Protein AF-A0A5J5EJD9-F1 (afdb_monomer_lite)

Organism: NCBI:txid1250544

Sequence (87 aa):
MATVTLTAVYDSPSDRHTLTIDTAAATATEASSQREQTAHVAALRENIGTLQDQVNAYLTARMEAEKRTEEEVEEEEYGEEEEVEEE

Secondary structure (DSSP, 8-state):
-PPEEEEEEEE-SS-EEEEEEEE------TTS-HHHHHHHHHHHHHHHHHHHHHHHHHHHHHHHHHHHHHHHHHHHHHHHHHTT---

Structure (mmCIF, N/CA/C/O backbone):
data_AF-A0A5J5EJD9-F1
#
_entry.id   AF-A0A5J5EJD9-F1
#
loop_
_atom_site.group_PDB
_atom_site.id
_atom_site.type_symbol
_atom_site.label_atom_id
_atom_site.label_alt_id
_atom_site.label_comp_id
_atom_site.label_asym_id
_atom_site.label_entity_id
_atom_site.label_seq_id
_atom_site.pdbx_PDB_ins_code
_atom_site.Cartn_x
_atom_site.Cartn_y
_atom_site.Cartn_z
_atom_site.occupancy
_atom_site.B_iso_or_equiv
_atom_site.auth_seq_id
_atom_site.auth_comp_id
_atom_site.auth_asym_id
_atom_site.auth_atom_id
_atom_site.pdbx_PDB_model_num
ATOM 1 N N . MET A 1 1 ? -15.970 12.827 10.086 1.00 50.00 1 MET A N 1
ATOM 2 C CA . MET A 1 1 ? -15.298 11.540 10.359 1.00 50.00 1 MET A CA 1
ATOM 3 C C . MET A 1 1 ? -13.831 11.767 10.080 1.00 50.00 1 MET A C 1
ATOM 5 O O . MET A 1 1 ? -13.532 12.339 9.044 1.00 50.00 1 MET A O 1
ATOM 9 N N . ALA A 1 2 ? -12.954 11.471 11.030 1.00 57.59 2 ALA A N 1
ATOM 10 C CA . ALA A 1 2 ? -11.525 11.657 10.834 1.00 57.59 2 ALA A CA 1
ATOM 11 C C . ALA A 1 2 ? -10.981 10.473 10.030 1.00 57.59 2 ALA A C 1
ATOM 13 O O . ALA A 1 2 ? -11.248 9.324 10.382 1.00 57.59 2 ALA A O 1
ATOM 14 N N . THR A 1 3 ? -10.307 10.783 8.929 1.00 64.94 3 THR A N 1
ATOM 15 C CA . THR A 1 3 ? -9.682 9.836 8.007 1.00 64.94 3 THR A CA 1
ATOM 16 C C . THR A 1 3 ? -8.233 9.618 8.413 1.00 64.94 3 THR A C 1
ATOM 18 O O . THR A 1 3 ? -7.556 10.557 8.835 1.00 64.94 3 THR A O 1
ATOM 21 N N . VAL A 1 4 ? -7.752 8.384 8.285 1.00 73.94 4 VAL A N 1
ATOM 22 C CA . VAL A 1 4 ? -6.318 8.088 8.379 1.00 73.94 4 VAL A CA 1
ATOM 23 C C . VAL A 1 4 ? -5.790 7.920 6.964 1.00 73.94 4 VAL A C 1
ATOM 25 O O . VAL A 1 4 ? -6.452 7.328 6.120 1.00 73.94 4 VAL A O 1
ATOM 28 N N . THR A 1 5 ? -4.609 8.456 6.695 1.00 82.62 5 THR A N 1
ATOM 29 C CA . THR A 1 5 ? -3.959 8.319 5.393 1.00 82.62 5 THR A CA 1
ATOM 30 C C . THR A 1 5 ? -2.705 7.483 5.585 1.00 82.62 5 THR A C 1
ATOM 32 O O . THR A 1 5 ? -1.859 7.812 6.418 1.00 82.62 5 THR A O 1
ATOM 35 N N . LEU A 1 6 ? -2.603 6.378 4.847 1.00 83.25 6 LEU A N 1
ATOM 36 C CA . LEU A 1 6 ? -1.387 5.576 4.762 1.00 83.25 6 LEU A CA 1
ATOM 37 C C . LEU A 1 6 ? -0.623 5.986 3.510 1.00 83.25 6 LEU A C 1
ATOM 39 O O . LEU A 1 6 ? -1.192 6.008 2.421 1.00 83.25 6 LEU A O 1
ATOM 43 N N . THR A 1 7 ? 0.665 6.271 3.665 1.00 86.94 7 THR A N 1
ATOM 44 C CA . THR A 1 7 ? 1.535 6.665 2.557 1.00 86.94 7 THR A CA 1
ATOM 45 C C . THR A 1 7 ? 2.744 5.743 2.507 1.00 86.94 7 THR A C 1
ATOM 47 O O . THR A 1 7 ? 3.446 5.588 3.506 1.00 86.94 7 THR A O 1
ATOM 50 N N . ALA A 1 8 ? 3.003 5.160 1.341 1.00 88.19 8 ALA A N 1
ATOM 51 C CA . ALA A 1 8 ? 4.262 4.507 1.014 1.00 88.19 8 ALA A CA 1
ATOM 52 C C . ALA A 1 8 ? 4.976 5.333 -0.056 1.00 88.19 8 ALA A C 1
ATOM 54 O O . ALA A 1 8 ? 4.386 5.693 -1.072 1.00 88.19 8 ALA A O 1
ATOM 55 N N . VAL A 1 9 ? 6.248 5.642 0.181 1.00 90.75 9 VAL A N 1
ATOM 56 C CA . VAL A 1 9 ? 7.084 6.377 -0.770 1.00 90.75 9 VAL A CA 1
ATOM 57 C C . VAL A 1 9 ? 8.177 5.436 -1.244 1.00 90.75 9 VAL A C 1
ATOM 59 O O . VAL A 1 9 ? 8.995 4.973 -0.452 1.00 90.75 9 VAL A O 1
ATOM 62 N N . TYR A 1 10 ? 8.163 5.152 -2.537 1.00 84.75 10 TYR A N 1
ATOM 63 C CA . TYR A 1 10 ? 9.269 4.544 -3.249 1.00 84.75 10 TYR A CA 1
ATOM 64 C C . TYR A 1 10 ? 10.191 5.656 -3.747 1.00 84.75 10 TYR A C 1
ATOM 66 O O . TYR A 1 10 ? 9.741 6.576 -4.431 1.00 84.75 10 TYR A O 1
ATOM 74 N N . ASP A 1 11 ? 11.468 5.575 -3.389 1.00 89.75 11 ASP A N 1
ATOM 75 C CA . ASP A 1 11 ? 12.486 6.551 -3.768 1.00 89.75 11 ASP A CA 1
ATOM 76 C C . ASP A 1 11 ? 13.692 5.814 -4.352 1.00 89.75 11 ASP A C 1
ATOM 78 O O . ASP A 1 11 ? 14.313 4.993 -3.672 1.00 89.75 11 ASP A O 1
ATOM 82 N N . SER A 1 12 ? 14.006 6.090 -5.614 1.00 80.44 12 SER A N 1
ATOM 83 C CA . SER A 1 12 ? 15.191 5.597 -6.306 1.00 80.44 12 SER A CA 1
ATOM 84 C C . SER A 1 12 ? 15.947 6.770 -6.948 1.00 80.44 12 SER A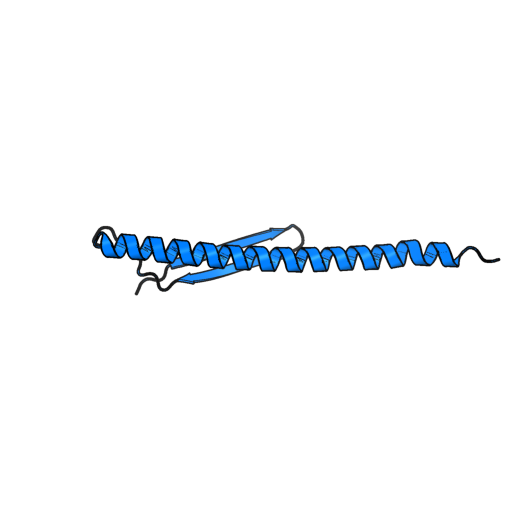 C 1
ATOM 86 O O . SER A 1 12 ? 15.393 7.858 -7.109 1.00 80.44 12 SER A O 1
ATOM 88 N N . PRO A 1 13 ? 17.227 6.596 -7.327 1.00 85.00 13 PRO A N 1
ATOM 89 C CA . PRO A 1 13 ? 18.005 7.670 -7.951 1.00 85.00 13 PRO A CA 1
ATOM 90 C C . PRO A 1 13 ? 17.400 8.214 -9.252 1.00 85.00 13 PRO A C 1
ATOM 92 O O . PRO A 1 13 ? 17.667 9.357 -9.617 1.00 85.00 13 PRO A O 1
ATOM 95 N N . SER A 1 14 ? 16.614 7.398 -9.955 1.00 77.81 14 SER A N 1
ATOM 96 C CA 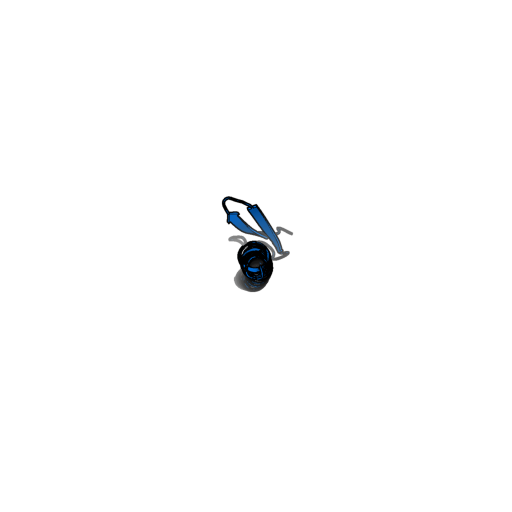. SER A 1 14 ? 16.033 7.707 -11.261 1.00 77.81 14 SER A CA 1
ATOM 97 C C . SER A 1 14 ? 14.524 7.947 -11.220 1.00 77.81 14 SER A C 1
ATOM 99 O O . SER A 1 14 ? 13.983 8.456 -12.199 1.00 77.81 14 SER A O 1
ATOM 101 N N . ASP A 1 15 ? 13.832 7.611 -10.125 1.00 78.06 15 ASP A N 1
ATOM 102 C CA . ASP A 1 15 ? 12.386 7.805 -10.019 1.00 78.06 15 ASP A CA 1
ATOM 103 C C . ASP A 1 15 ? 11.876 7.854 -8.570 1.00 78.06 15 ASP A C 1
ATOM 105 O O . ASP A 1 15 ? 12.432 7.239 -7.660 1.00 78.06 15 ASP A O 1
ATOM 109 N N . ARG A 1 16 ? 10.753 8.544 -8.364 1.00 88.88 16 ARG A N 1
ATOM 110 C CA . ARG A 1 16 ? 10.061 8.634 -7.078 1.00 88.88 16 ARG A CA 1
ATOM 111 C C . ARG A 1 16 ? 8.571 8.415 -7.274 1.00 88.88 16 ARG A C 1
ATOM 113 O O . ARG A 1 16 ? 7.915 9.159 -8.000 1.00 88.88 16 ARG A O 1
ATOM 120 N N . HIS A 1 17 ? 8.016 7.457 -6.540 1.00 87.06 17 HIS A N 1
ATOM 121 C CA . HIS A 1 17 ? 6.604 7.113 -6.620 1.00 87.06 17 HIS A CA 1
ATOM 122 C C . HIS A 1 17 ? 5.956 7.086 -5.239 1.00 87.06 17 HIS A C 1
ATOM 124 O O . HIS A 1 17 ? 6.480 6.487 -4.303 1.00 87.06 17 HIS A O 1
ATOM 130 N N . THR A 1 18 ? 4.796 7.726 -5.113 1.00 90.38 18 THR A N 1
ATOM 131 C CA . THR A 1 18 ? 4.059 7.806 -3.849 1.00 90.38 18 THR A CA 1
ATOM 132 C C . THR A 1 18 ? 2.725 7.097 -3.990 1.00 90.38 18 THR A C 1
ATOM 134 O O . THR A 1 18 ? 1.893 7.479 -4.811 1.00 90.38 18 THR A O 1
ATOM 137 N N . LEU A 1 19 ? 2.520 6.093 -3.147 1.00 87.31 19 LEU A N 1
ATOM 138 C CA . LEU A 1 19 ? 1.290 5.326 -3.031 1.00 87.31 19 LEU A CA 1
ATOM 139 C C . LEU A 1 19 ? 0.555 5.791 -1.778 1.00 87.31 19 LEU A C 1
ATOM 141 O O . LEU A 1 19 ? 1.127 5.814 -0.686 1.00 87.31 19 LEU A O 1
ATOM 145 N N . THR A 1 20 ? -0.713 6.154 -1.936 1.00 87.56 20 THR A N 1
ATOM 146 C CA . THR A 1 20 ? -1.521 6.707 -0.849 1.00 87.56 20 THR A CA 1
ATOM 147 C C . THR A 1 20 ? -2.846 5.971 -0.767 1.00 87.56 20 THR A C 1
ATOM 149 O O . THR A 1 20 ? -3.536 5.822 -1.773 1.00 87.56 20 THR A O 1
ATOM 152 N N . ILE A 1 21 ? -3.215 5.542 0.438 1.00 84.12 21 ILE A N 1
ATOM 153 C CA . ILE A 1 21 ? -4.533 4.979 0.729 1.00 84.12 21 ILE A CA 1
ATOM 154 C C . ILE A 1 21 ? -5.186 5.826 1.811 1.00 84.12 21 ILE A C 1
ATOM 156 O O . ILE A 1 21 ? -4.734 5.857 2.959 1.00 84.12 21 ILE A O 1
ATOM 160 N N . ASP A 1 22 ? -6.277 6.484 1.436 1.00 81.12 22 ASP A N 1
ATOM 161 C CA . ASP A 1 22 ? -7.165 7.139 2.383 1.00 81.12 22 ASP A CA 1
ATOM 162 C C . ASP A 1 22 ? -8.123 6.107 2.961 1.00 81.12 22 ASP A C 1
ATOM 164 O O . ASP A 1 22 ? -8.914 5.482 2.253 1.00 81.12 22 ASP A O 1
ATOM 168 N N . THR A 1 23 ? -8.057 5.928 4.274 1.00 70.94 23 THR A N 1
ATOM 169 C CA . THR A 1 23 ? -8.954 5.038 4.989 1.00 70.94 23 THR A CA 1
ATOM 170 C C . THR A 1 23 ? -10.012 5.831 5.743 1.00 70.94 23 THR A C 1
ATOM 172 O O . THR A 1 23 ? -9.738 6.758 6.510 1.00 70.94 23 THR A O 1
ATOM 175 N N . ALA A 1 24 ? -11.264 5.417 5.538 1.00 65.75 24 ALA A N 1
ATOM 176 C CA . ALA A 1 24 ? -12.423 5.907 6.273 1.00 65.75 24 ALA A CA 1
ATOM 177 C C . ALA A 1 24 ? -12.483 5.371 7.716 1.00 65.75 24 ALA A C 1
ATOM 179 O O . ALA A 1 24 ? -13.475 5.603 8.411 1.00 65.75 24 ALA A O 1
ATOM 180 N N . ALA A 1 25 ? -11.455 4.642 8.172 1.00 62.75 25 ALA A N 1
ATOM 181 C CA . ALA A 1 25 ? -11.360 4.176 9.543 1.00 62.75 25 ALA A CA 1
ATOM 182 C C . ALA A 1 25 ? -11.417 5.379 10.488 1.00 62.75 25 ALA A C 1
ATOM 184 O O . ALA A 1 25 ? -10.481 6.174 10.554 1.00 62.75 25 ALA A O 1
ATOM 185 N N . ALA A 1 26 ? -12.524 5.495 11.225 1.00 62.00 26 ALA A N 1
ATOM 186 C CA . ALA A 1 26 ? -12.684 6.513 12.250 1.00 62.00 26 ALA A CA 1
ATOM 187 C C . ALA A 1 26 ? -11.457 6.485 13.167 1.00 62.00 26 ALA A C 1
ATOM 189 O O . ALA A 1 26 ? -11.124 5.428 13.705 1.00 62.00 26 ALA A O 1
ATOM 190 N N . THR A 1 27 ? -10.760 7.613 13.316 1.00 65.88 27 THR A N 1
ATOM 191 C CA . THR A 1 27 ? -9.638 7.699 14.257 1.00 65.88 27 THR A CA 1
ATOM 192 C C . THR A 1 27 ? -10.155 7.407 15.657 1.00 65.88 27 THR A C 1
ATOM 194 O O . THR A 1 27 ? -10.951 8.181 16.199 1.00 65.88 27 THR A O 1
ATOM 197 N N . ALA A 1 28 ? -9.711 6.296 16.239 1.00 68.19 28 ALA A N 1
ATOM 198 C CA . ALA A 1 28 ? -9.988 6.023 17.634 1.00 68.19 28 ALA A CA 1
ATOM 199 C C . ALA A 1 28 ? -9.199 7.024 18.493 1.00 68.19 28 ALA A C 1
ATOM 201 O O . ALA A 1 28 ? -7.990 7.182 18.343 1.00 68.19 28 ALA A O 1
ATOM 202 N N . THR A 1 29 ? -9.901 7.731 19.367 1.00 73.00 29 THR A N 1
ATOM 203 C CA . THR A 1 29 ? -9.329 8.624 20.381 1.00 73.00 29 THR A CA 1
ATOM 204 C C . THR A 1 29 ? -9.263 7.910 21.731 1.00 73.00 29 THR A C 1
ATOM 206 O O . THR A 1 29 ? -9.853 6.844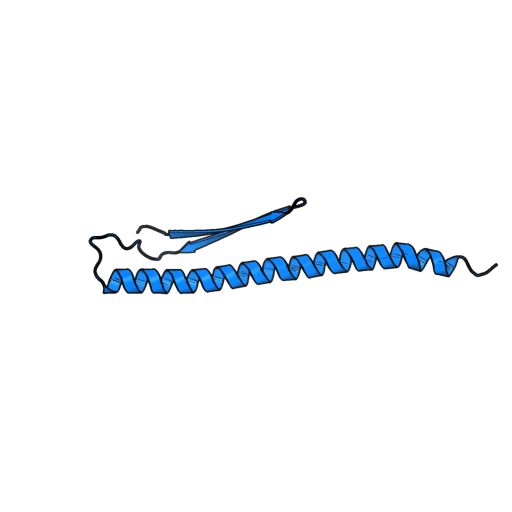 21.908 1.00 73.00 29 THR A O 1
ATOM 209 N N . GLU A 1 30 ? -8.606 8.509 22.726 1.00 72.75 30 GLU A N 1
ATOM 210 C CA . GLU A 1 30 ? -8.571 7.965 24.096 1.00 72.75 30 GLU A CA 1
ATOM 211 C C . GLU A 1 30 ? -9.970 7.811 24.723 1.00 72.75 30 GLU A C 1
ATOM 213 O O . GLU A 1 30 ? -10.169 6.981 25.604 1.00 72.75 30 GLU A O 1
ATOM 218 N N . ALA A 1 31 ? -10.958 8.568 24.231 1.00 80.00 31 ALA A N 1
ATOM 219 C CA . ALA A 1 31 ? -12.358 8.461 24.639 1.00 80.00 31 ALA A CA 1
ATOM 220 C C . ALA A 1 31 ? -13.138 7.353 23.901 1.00 80.00 31 ALA A C 1
ATOM 222 O O . ALA A 1 31 ? -14.300 7.108 24.222 1.00 80.00 31 ALA A O 1
ATOM 223 N N . SER A 1 32 ? -12.537 6.708 22.896 1.00 81.75 32 SER A N 1
ATOM 224 C CA . SER A 1 32 ? -13.195 5.665 22.103 1.00 81.75 32 SER A CA 1
ATOM 225 C C . SER A 1 32 ? -13.301 4.360 22.880 1.00 81.75 32 SER A C 1
ATOM 227 O O . SER A 1 32 ? -12.383 3.962 23.600 1.00 81.75 32 SER A O 1
ATOM 229 N N . SER A 1 33 ? -14.413 3.657 22.692 1.00 85.00 33 SER A N 1
ATOM 230 C CA . SER A 1 33 ? -14.625 2.338 23.277 1.00 85.00 33 SER A CA 1
ATOM 231 C C . SER A 1 33 ? -13.604 1.323 22.754 1.00 85.00 33 SER A C 1
ATOM 233 O O . SER A 1 33 ? -13.079 1.431 21.644 1.00 85.00 33 SER A O 1
ATOM 235 N N . GLN A 1 34 ? -13.375 0.258 23.524 1.00 86.88 34 GLN A N 1
ATOM 236 C CA . GLN A 1 34 ? -12.496 -0.840 23.111 1.00 86.88 34 GLN A CA 1
ATOM 237 C C . GLN A 1 34 ? -12.922 -1.460 21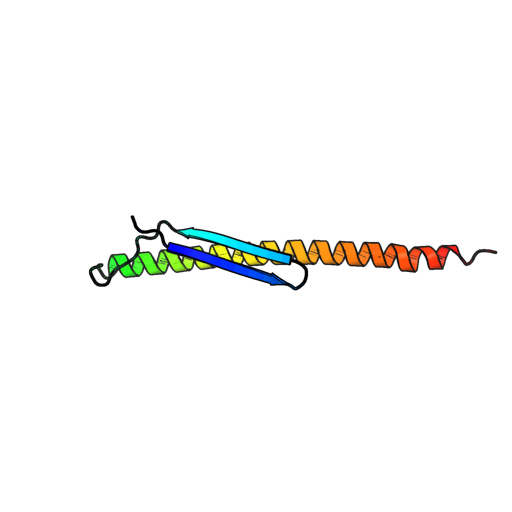.766 1.00 86.88 34 GLN A C 1
ATOM 239 O O . GLN A 1 34 ? -12.079 -1.871 20.967 1.00 86.88 34 GLN A O 1
ATOM 244 N N . ARG A 1 35 ? -14.232 -1.497 21.485 1.00 84.50 35 ARG A N 1
ATOM 245 C CA . ARG A 1 35 ? -14.778 -1.981 20.211 1.00 84.50 35 ARG A CA 1
ATOM 246 C C . ARG A 1 35 ? -14.367 -1.086 19.043 1.00 84.50 35 ARG A C 1
ATOM 248 O O . ARG A 1 35 ? -13.969 -1.604 18.005 1.00 84.50 35 ARG A O 1
ATOM 255 N N . GLU A 1 36 ? -14.443 0.230 19.214 1.00 80.88 36 GLU A N 1
ATOM 256 C CA . GLU A 1 36 ? -14.047 1.208 18.193 1.00 80.88 36 GLU A CA 1
ATOM 257 C C . GLU A 1 36 ? -12.536 1.189 17.957 1.00 80.88 36 GLU A C 1
ATOM 259 O O . GLU A 1 36 ? -12.104 1.189 16.808 1.00 80.88 36 GLU A O 1
ATOM 264 N N . GLN A 1 37 ? -11.732 1.059 19.017 1.00 83.94 37 GLN A N 1
ATOM 265 C CA . GLN A 1 37 ? -10.281 0.881 18.892 1.00 83.94 37 GLN A CA 1
ATOM 266 C C . GLN A 1 37 ? -9.929 -0.405 18.131 1.00 83.94 37 GLN A C 1
ATOM 268 O O . GLN A 1 37 ? -9.096 -0.388 17.227 1.00 83.94 37 GLN A O 1
ATOM 273 N N . THR A 1 38 ? -10.597 -1.517 18.448 1.00 87.12 38 THR A N 1
ATOM 274 C CA . THR A 1 38 ? -10.362 -2.798 17.762 1.00 87.12 38 THR A CA 1
ATOM 275 C C . THR A 1 38 ? -10.765 -2.720 16.290 1.00 87.12 38 THR A C 1
ATOM 277 O O . THR A 1 38 ? -10.024 -3.186 15.427 1.00 87.12 38 THR A O 1
ATOM 280 N N . ALA A 1 39 ? -11.907 -2.093 15.987 1.00 84.12 39 ALA A N 1
ATOM 281 C CA . ALA A 1 39 ? -12.362 -1.879 14.615 1.00 84.12 39 ALA A CA 1
ATOM 282 C C . ALA A 1 39 ? -11.402 -0.974 13.826 1.00 84.12 39 ALA A C 1
ATOM 284 O O . ALA A 1 39 ? -11.099 -1.267 12.673 1.00 84.12 39 ALA A O 1
ATOM 285 N N . HIS A 1 40 ? -10.875 0.077 14.460 1.00 82.44 40 HIS A N 1
ATOM 286 C CA . HIS A 1 40 ? -9.877 0.960 13.863 1.00 82.44 40 HIS A CA 1
ATOM 287 C C . HIS A 1 40 ? -8.595 0.203 13.491 1.00 82.44 40 HIS A C 1
ATOM 289 O O . HIS A 1 40 ? -8.139 0.280 12.353 1.00 82.44 40 HIS A O 1
ATOM 295 N N . VAL A 1 41 ? -8.041 -0.584 14.420 1.00 86.62 41 VAL A N 1
ATOM 296 C CA . VAL A 1 41 ? -6.823 -1.372 14.170 1.00 86.62 41 VAL A CA 1
ATOM 297 C C . VAL A 1 41 ? -7.058 -2.454 13.113 1.00 86.62 41 VAL A C 1
ATOM 299 O O . VAL A 1 41 ? -6.177 -2.698 12.289 1.00 86.62 41 VAL A O 1
ATOM 302 N N . ALA A 1 42 ? -8.230 -3.094 13.109 1.00 85.56 42 ALA A N 1
ATOM 303 C CA . ALA A 1 42 ? -8.588 -4.079 12.090 1.00 85.56 42 ALA A CA 1
ATOM 304 C C . ALA A 1 42 ? -8.624 -3.447 10.690 1.00 85.56 42 ALA A C 1
ATOM 306 O O . ALA A 1 42 ? -7.963 -3.950 9.783 1.00 85.56 42 ALA A O 1
ATOM 307 N N . ALA A 1 43 ? -9.302 -2.305 10.547 1.00 83.00 43 ALA A N 1
ATOM 308 C CA . ALA A 1 43 ? -9.339 -1.564 9.292 1.00 83.00 43 ALA A CA 1
ATOM 309 C C . ALA A 1 43 ? -7.938 -1.094 8.871 1.00 83.00 43 ALA A C 1
ATOM 311 O O . ALA A 1 43 ? -7.583 -1.176 7.699 1.00 83.00 43 ALA A O 1
ATOM 312 N N . LEU A 1 44 ? -7.103 -0.636 9.808 1.00 84.69 44 LEU A N 1
ATOM 313 C CA . LEU A 1 44 ? -5.731 -0.232 9.499 1.00 84.69 44 LEU A CA 1
ATOM 314 C C . LEU A 1 44 ? -4.906 -1.404 8.946 1.00 84.69 44 LEU A C 1
ATOM 316 O O . LEU A 1 44 ? -4.201 -1.237 7.956 1.00 84.69 44 LEU A O 1
ATOM 320 N N . ARG A 1 45 ? -5.021 -2.596 9.5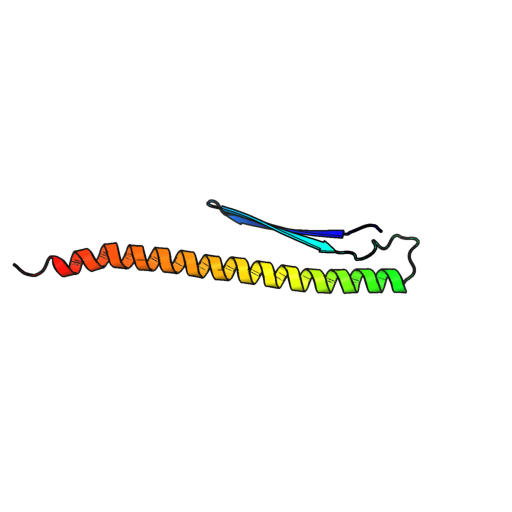45 1.00 88.56 45 ARG A N 1
ATOM 321 C CA . ARG A 1 45 ? -4.312 -3.800 9.077 1.00 88.56 45 ARG A CA 1
ATOM 322 C C . ARG A 1 45 ? -4.729 -4.223 7.676 1.00 88.56 45 ARG A C 1
ATOM 324 O O . ARG A 1 45 ? -3.863 -4.560 6.878 1.00 88.56 45 ARG A O 1
ATOM 331 N N . GLU A 1 46 ? -6.023 -4.191 7.383 1.00 87.50 46 GLU A N 1
ATOM 332 C CA . GLU A 1 46 ? -6.534 -4.494 6.045 1.00 87.50 46 GLU A CA 1
ATOM 333 C C . GLU A 1 46 ? -5.965 -3.519 5.006 1.00 87.50 46 GLU A C 1
ATOM 335 O O . GLU A 1 46 ? -5.417 -3.941 3.992 1.00 87.50 46 GLU A O 1
ATOM 340 N N . ASN A 1 47 ? -5.985 -2.217 5.308 1.00 86.12 47 ASN A N 1
ATOM 341 C CA . ASN A 1 47 ? -5.448 -1.197 4.407 1.00 86.12 47 ASN A CA 1
ATOM 342 C C . ASN A 1 47 ? -3.927 -1.306 4.215 1.00 86.12 47 ASN A C 1
ATOM 344 O O . ASN A 1 47 ? -3.434 -1.023 3.127 1.00 86.12 47 ASN A O 1
ATOM 348 N N . ILE A 1 48 ? -3.181 -1.743 5.237 1.00 87.94 48 ILE A N 1
ATOM 349 C CA . ILE A 1 48 ? -1.748 -2.044 5.103 1.00 87.94 48 ILE A CA 1
ATOM 350 C C . ILE A 1 48 ? -1.525 -3.213 4.137 1.00 87.94 48 ILE A C 1
ATOM 352 O O . ILE A 1 48 ? -0.625 -3.126 3.307 1.00 87.94 48 ILE A O 1
ATOM 356 N N . GLY A 1 49 ? -2.340 -4.271 4.215 1.00 88.69 49 GLY A N 1
ATOM 357 C CA . GLY A 1 49 ? -2.275 -5.390 3.268 1.00 88.69 49 GLY A CA 1
ATOM 358 C C . GLY A 1 49 ? -2.498 -4.922 1.830 1.00 88.69 49 GLY A C 1
ATOM 359 O O . GLY A 1 49 ? -1.665 -5.165 0.963 1.00 88.69 49 GLY A O 1
ATOM 360 N N . THR A 1 50 ? -3.545 -4.127 1.606 1.00 87.25 50 THR A N 1
ATOM 361 C CA . THR A 1 50 ? -3.819 -3.527 0.293 1.00 87.25 50 THR A CA 1
ATOM 362 C C . THR A 1 50 ? -2.667 -2.648 -0.201 1.00 87.25 50 THR A C 1
ATOM 364 O O . THR A 1 50 ? -2.298 -2.714 -1.372 1.00 87.25 50 THR A O 1
ATOM 367 N N . LEU A 1 51 ? -2.074 -1.824 0.671 1.00 88.56 51 LEU A N 1
ATOM 368 C CA . LEU A 1 51 ? -0.929 -0.986 0.302 1.00 88.56 51 LEU A CA 1
ATOM 369 C C . LEU A 1 51 ? 0.280 -1.838 -0.087 1.00 88.56 51 LEU A C 1
ATOM 371 O O . LEU A 1 51 ? 0.966 -1.521 -1.054 1.00 88.56 51 LEU A O 1
ATOM 375 N N . GLN A 1 52 ? 0.530 -2.923 0.645 1.00 89.88 52 GLN A N 1
ATOM 376 C CA . GLN A 1 52 ? 1.611 -3.853 0.344 1.00 89.88 52 GLN A CA 1
ATOM 377 C C . GLN A 1 52 ? 1.423 -4.507 -1.028 1.00 89.88 52 GLN A C 1
ATOM 379 O O . GLN A 1 52 ? 2.379 -4.572 -1.800 1.00 89.88 52 GLN A O 1
ATOM 384 N N . ASP A 1 53 ? 0.205 -4.929 -1.361 1.00 92.00 53 ASP A N 1
ATOM 385 C CA . ASP A 1 53 ? -0.099 -5.501 -2.674 1.00 92.00 53 ASP A CA 1
ATOM 386 C C . ASP A 1 53 ? 0.134 -4.484 -3.800 1.00 92.00 53 ASP A C 1
ATOM 388 O O . ASP A 1 53 ? 0.736 -4.819 -4.821 1.00 92.00 53 ASP A O 1
ATOM 392 N N . GLN A 1 54 ? -0.261 -3.221 -3.600 1.00 89.06 54 GLN A N 1
ATOM 393 C CA . GLN A 1 54 ? -0.008 -2.144 -4.565 1.00 89.06 54 GLN A CA 1
ATOM 394 C C . GLN A 1 54 ? 1.488 -1.861 -4.745 1.00 89.06 54 GLN A C 1
ATOM 396 O O . GLN A 1 54 ? 1.949 -1.709 -5.876 1.00 89.06 54 GLN A O 1
ATOM 401 N N . VAL A 1 55 ? 2.256 -1.824 -3.650 1.00 89.69 55 VAL A N 1
ATOM 402 C CA . VAL A 1 55 ? 3.718 -1.669 -3.698 1.00 89.69 55 VAL A CA 1
ATOM 403 C C . VAL A 1 55 ? 4.352 -2.829 -4.467 1.00 89.69 55 VAL A C 1
ATOM 405 O O . VAL A 1 55 ? 5.173 -2.598 -5.352 1.00 89.69 55 VAL A O 1
ATOM 408 N N . ASN A 1 56 ? 3.955 -4.069 -4.174 1.00 91.50 56 ASN A N 1
ATOM 409 C CA . ASN A 1 56 ? 4.487 -5.252 -4.849 1.00 91.50 56 ASN A CA 1
ATOM 410 C C . ASN A 1 56 ? 4.168 -5.238 -6.346 1.00 91.50 56 ASN A C 1
ATOM 412 O O . ASN A 1 56 ? 5.053 -5.504 -7.160 1.00 91.50 56 ASN A O 1
ATOM 416 N N . ALA A 1 57 ? 2.931 -4.898 -6.717 1.00 91.38 57 ALA A N 1
ATOM 417 C CA . ALA A 1 57 ? 2.528 -4.777 -8.113 1.00 91.38 57 ALA A CA 1
ATOM 418 C C . ALA A 1 57 ? 3.341 -3.696 -8.841 1.00 91.38 57 ALA A C 1
ATOM 420 O O . ALA A 1 57 ? 3.853 -3.946 -9.931 1.00 91.38 57 ALA A O 1
ATOM 421 N N . TYR A 1 58 ? 3.519 -2.528 -8.214 1.00 88.81 58 TYR A N 1
ATOM 422 C CA . TYR A 1 58 ? 4.319 -1.434 -8.765 1.00 88.81 58 TYR A CA 1
ATOM 423 C C . TYR A 1 58 ? 5.779 -1.849 -8.999 1.00 88.81 58 TYR A C 1
ATOM 425 O O . TYR A 1 58 ? 6.303 -1.684 -10.100 1.00 88.81 58 TYR A O 1
ATOM 433 N N . LEU A 1 59 ? 6.428 -2.433 -7.987 1.00 88.25 59 LEU A N 1
ATOM 434 C CA . LEU A 1 59 ? 7.823 -2.864 -8.092 1.00 88.25 59 LEU A CA 1
ATOM 435 C C . LEU A 1 59 ? 8.004 -3.989 -9.114 1.00 88.25 59 LEU A C 1
ATOM 437 O O . LEU A 1 59 ? 8.987 -3.986 -9.847 1.00 88.25 59 LEU A O 1
ATOM 441 N N . THR A 1 60 ? 7.055 -4.923 -9.196 1.00 91.75 60 THR A N 1
ATOM 442 C CA . THR A 1 60 ? 7.106 -6.026 -10.168 1.00 91.75 60 THR A CA 1
ATOM 443 C C . THR A 1 60 ? 7.017 -5.506 -11.597 1.00 91.75 60 THR A C 1
ATOM 445 O O . THR A 1 60 ? 7.889 -5.810 -12.405 1.00 91.75 60 THR A O 1
ATOM 448 N N . ALA A 1 61 ? 6.034 -4.649 -11.889 1.00 88.12 61 ALA A N 1
ATOM 449 C CA . ALA A 1 61 ? 5.886 -4.046 -13.212 1.00 88.12 61 ALA A CA 1
ATOM 450 C C . ALA A 1 61 ? 7.126 -3.231 -13.615 1.00 88.12 61 ALA A C 1
ATOM 452 O O . ALA A 1 61 ? 7.524 -3.230 -14.779 1.00 88.12 61 ALA A O 1
ATOM 453 N N . ARG A 1 62 ? 7.764 -2.559 -12.648 1.00 86.06 62 ARG A N 1
ATOM 454 C CA . ARG A 1 62 ? 9.005 -1.826 -12.893 1.00 86.06 62 ARG A CA 1
ATOM 455 C C . ARG A 1 62 ? 10.173 -2.757 -13.211 1.00 86.06 62 ARG A C 1
ATOM 457 O O . ARG A 1 62 ? 10.855 -2.517 -14.196 1.00 86.06 62 ARG A O 1
ATOM 464 N N . MET A 1 63 ? 10.374 -3.825 -12.437 1.00 87.44 63 MET A N 1
ATOM 465 C CA . MET A 1 63 ? 11.424 -4.813 -12.721 1.00 87.44 63 MET A CA 1
ATOM 466 C C . MET A 1 63 ? 11.238 -5.458 -14.099 1.00 87.44 63 MET A C 1
ATOM 468 O O . MET A 1 63 ? 12.211 -5.698 -14.801 1.00 87.44 63 MET A O 1
ATOM 472 N N . GLU A 1 64 ? 9.998 -5.724 -14.514 1.00 90.50 64 GLU A N 1
ATOM 473 C CA . GLU A 1 64 ? 9.700 -6.233 -15.860 1.00 90.50 64 GLU A CA 1
ATOM 474 C C . GLU A 1 64 ? 9.979 -5.203 -16.964 1.00 90.50 64 GLU A C 1
ATOM 476 O O . GLU A 1 64 ? 10.342 -5.571 -18.079 1.00 90.50 64 GLU A O 1
ATOM 481 N N . ALA A 1 65 ? 9.798 -3.910 -16.690 1.00 84.25 65 ALA A N 1
ATOM 482 C CA . ALA A 1 65 ? 10.167 -2.848 -17.622 1.00 84.25 65 ALA A CA 1
ATOM 483 C C . ALA A 1 65 ? 11.693 -2.675 -17.716 1.00 84.25 65 ALA A C 1
ATOM 485 O O . ALA A 1 65 ? 12.219 -2.531 -18.817 1.00 84.25 65 ALA A O 1
ATOM 486 N N . GLU A 1 66 ? 12.394 -2.731 -16.582 1.00 83.88 66 GLU A N 1
ATOM 487 C CA . GLU A 1 66 ? 13.858 -2.646 -16.521 1.00 83.88 66 GLU A CA 1
ATOM 488 C C . GLU A 1 66 ? 14.499 -3.832 -17.250 1.00 83.88 66 GLU A C 1
ATOM 490 O O . GLU A 1 66 ? 15.324 -3.612 -18.127 1.00 83.88 66 GLU A O 1
ATOM 495 N N . LYS A 1 67 ? 14.023 -5.063 -17.017 1.00 84.12 67 LYS A N 1
ATOM 496 C CA . LYS A 1 67 ? 14.503 -6.250 -17.744 1.00 84.12 67 LYS A CA 1
ATOM 497 C C . LYS A 1 67 ? 14.313 -6.166 -19.252 1.00 84.12 67 LYS A C 1
ATOM 499 O O . LYS A 1 67 ? 15.226 -6.505 -19.983 1.00 84.12 67 LYS A O 1
ATOM 504 N N . ARG A 1 68 ? 13.150 -5.704 -19.725 1.00 81.56 68 ARG A N 1
ATOM 505 C CA . ARG A 1 68 ? 12.925 -5.538 -21.171 1.00 81.56 68 ARG A CA 1
ATOM 506 C C . ARG A 1 68 ? 13.866 -4.507 -21.780 1.00 81.56 68 ARG A C 1
ATOM 508 O O . ARG A 1 68 ? 14.352 -4.717 -22.876 1.00 81.56 68 ARG A O 1
ATOM 515 N N . THR A 1 69 ? 14.131 -3.422 -21.054 1.00 79.69 69 THR A N 1
ATOM 516 C CA . THR A 1 69 ? 15.107 -2.417 -21.498 1.00 79.69 69 THR A CA 1
ATOM 517 C C . THR A 1 69 ? 16.513 -3.017 -21.559 1.00 79.69 69 THR A C 1
ATOM 519 O O . THR A 1 69 ? 17.240 -2.757 -22.504 1.00 79.69 69 THR A O 1
ATOM 522 N N . GLU A 1 70 ? 16.901 -3.821 -20.566 1.00 75.88 70 GLU A N 1
ATOM 523 C CA . GLU A 1 70 ? 18.198 -4.511 -20.555 1.00 75.88 70 GLU A CA 1
ATOM 524 C C . GLU A 1 70 ? 18.323 -5.526 -21.702 1.00 75.88 70 GLU A C 1
ATOM 526 O O . GLU A 1 70 ? 19.347 -5.534 -22.372 1.00 75.88 70 GLU A O 1
ATOM 531 N N . GLU A 1 71 ? 17.282 -6.321 -21.970 1.00 77.19 71 GLU A N 1
ATOM 532 C CA . GLU A 1 71 ? 17.245 -7.288 -23.079 1.00 77.19 71 GLU A CA 1
ATOM 533 C C . GLU A 1 71 ? 17.303 -6.597 -24.454 1.00 77.19 71 GLU A C 1
ATOM 535 O O . GLU A 1 71 ? 18.034 -7.053 -25.326 1.00 77.19 71 GLU A O 1
ATOM 540 N N . GLU A 1 72 ? 16.584 -5.483 -24.647 1.00 71.38 72 GLU A N 1
ATOM 541 C CA . GLU A 1 72 ? 16.645 -4.689 -25.888 1.00 71.38 72 GLU A CA 1
ATOM 542 C C . GLU A 1 72 ? 18.051 -4.109 -26.115 1.00 71.38 72 GLU A C 1
ATOM 544 O O . GLU A 1 72 ? 18.572 -4.170 -27.224 1.00 71.38 72 GLU A O 1
ATOM 549 N N . VAL A 1 73 ? 18.693 -3.595 -25.060 1.00 72.38 73 VAL A N 1
ATOM 550 C CA . VAL A 1 73 ? 20.066 -3.072 -25.146 1.00 72.38 73 VAL A CA 1
ATOM 551 C C . VAL A 1 73 ? 21.079 -4.195 -25.404 1.00 72.38 73 VAL A C 1
ATOM 553 O O . VAL A 1 73 ? 22.012 -3.998 -26.176 1.00 72.38 73 VAL A O 1
ATOM 556 N N . GLU A 1 74 ? 20.903 -5.373 -24.797 1.00 68.00 74 GLU A N 1
ATOM 557 C CA . GLU A 1 74 ? 21.762 -6.541 -25.042 1.00 68.00 74 GLU A CA 1
ATOM 558 C C . GLU A 1 74 ? 21.615 -7.062 -26.483 1.00 68.00 74 GLU A C 1
ATOM 560 O O . GLU A 1 74 ? 22.618 -7.383 -27.119 1.00 68.00 74 GLU A O 1
ATOM 565 N N . GLU A 1 75 ? 20.394 -7.116 -27.026 1.00 65.25 75 GLU A N 1
ATOM 566 C CA . GLU A 1 75 ? 20.152 -7.517 -28.419 1.00 65.25 75 GLU A CA 1
ATOM 567 C C . GLU A 1 75 ? 20.767 -6.523 -29.416 1.00 65.25 75 GLU A C 1
ATOM 569 O O . GLU A 1 75 ? 21.366 -6.950 -30.400 1.00 65.25 75 GLU A O 1
ATOM 574 N N . GLU A 1 76 ? 20.686 -5.215 -29.152 1.00 65.31 76 GLU A N 1
ATOM 575 C CA . GLU A 1 76 ? 21.373 -4.198 -29.960 1.00 65.31 76 GLU A CA 1
ATOM 576 C C . GLU A 1 76 ? 22.904 -4.351 -29.893 1.00 65.31 76 GLU A C 1
ATOM 578 O O . GLU A 1 76 ? 23.575 -4.259 -30.918 1.00 65.31 76 GLU A O 1
ATOM 583 N N . GLU A 1 77 ? 23.472 -4.622 -28.712 1.00 62.06 77 GLU A N 1
ATOM 584 C CA . GLU A 1 77 ? 24.928 -4.709 -28.528 1.00 62.06 77 GLU A CA 1
ATOM 585 C C . GLU A 1 77 ? 25.535 -6.006 -29.100 1.00 62.06 77 GLU A C 1
ATOM 587 O O . GLU A 1 77 ? 26.612 -5.958 -29.686 1.00 62.06 77 GLU A O 1
ATOM 592 N N . TYR A 1 78 ? 24.855 -7.154 -28.989 1.00 60.97 78 TYR A N 1
ATOM 593 C CA . TYR A 1 78 ? 25.367 -8.449 -29.475 1.00 60.97 78 TYR A CA 1
ATOM 594 C C . TYR A 1 78 ? 24.812 -8.881 -30.840 1.00 60.97 78 TYR A C 1
ATOM 596 O O . TYR A 1 78 ? 25.456 -9.669 -31.535 1.00 60.97 78 TYR A O 1
ATOM 604 N N . GLY A 1 79 ? 23.647 -8.381 -31.258 1.00 57.62 79 GLY A N 1
ATOM 605 C CA . GLY A 1 79 ? 23.089 -8.640 -32.589 1.00 57.62 79 GLY A CA 1
ATOM 606 C C . GLY A 1 79 ? 23.873 -7.947 -33.706 1.00 57.62 79 GLY A C 1
ATOM 607 O O . GLY A 1 79 ? 23.991 -8.492 -34.802 1.00 57.62 79 GLY A O 1
ATOM 608 N N . GLU A 1 80 ? 24.475 -6.788 -33.420 1.00 53.94 80 GLU A N 1
ATOM 609 C CA . GLU A 1 80 ? 25.373 -6.095 -34.353 1.00 53.94 80 GLU A CA 1
ATOM 610 C C . GLU A 1 80 ? 26.746 -6.791 -34.496 1.00 53.94 80 GLU A C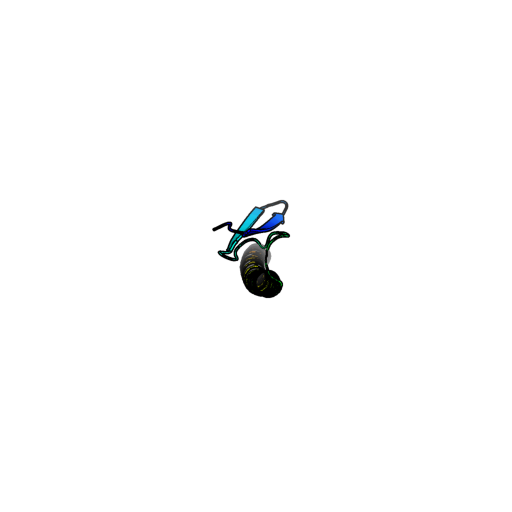 1
ATOM 612 O O . GLU A 1 80 ? 27.385 -6.664 -35.542 1.00 53.94 80 GLU A O 1
ATOM 617 N N . GLU A 1 81 ? 27.200 -7.563 -33.496 1.00 53.81 81 GLU A N 1
ATOM 618 C CA . GLU A 1 81 ? 28.483 -8.285 -33.555 1.00 53.81 81 GLU A CA 1
ATOM 619 C C . GLU A 1 81 ? 28.423 -9.606 -34.352 1.00 53.81 81 GLU A C 1
ATOM 621 O O . GLU A 1 81 ? 29.443 -10.016 -34.906 1.00 53.81 81 GLU A O 1
ATOM 626 N N . GLU A 1 82 ? 27.264 -10.268 -34.482 1.00 52.28 82 GLU A N 1
ATOM 627 C CA . GLU A 1 82 ? 27.144 -11.471 -35.333 1.00 52.28 82 GLU A CA 1
ATOM 628 C C . GLU A 1 82 ? 26.993 -11.150 -36.835 1.00 52.28 82 GLU A C 1
ATOM 630 O O . GLU A 1 82 ? 27.394 -11.960 -37.672 1.00 52.28 82 GLU A O 1
ATOM 635 N N . GLU A 1 83 ? 26.483 -9.971 -37.222 1.00 53.50 83 GLU A N 1
ATOM 636 C CA . GLU A 1 83 ? 26.373 -9.588 -38.645 1.00 53.50 83 GLU A CA 1
ATOM 637 C C . GLU A 1 83 ? 27.723 -9.217 -39.298 1.00 53.50 83 GLU A C 1
ATOM 639 O O . GLU A 1 83 ? 27.804 -9.103 -40.523 1.00 53.50 83 GLU A O 1
ATOM 644 N N . VAL A 1 84 ? 28.802 -9.049 -38.522 1.00 57.34 84 VAL A N 1
ATOM 645 C CA . VAL A 1 84 ? 30.128 -8.643 -39.033 1.00 57.34 84 VAL A CA 1
ATOM 646 C C . VAL A 1 84 ? 31.083 -9.802 -39.374 1.00 57.34 84 VAL A C 1
ATOM 648 O O . VAL A 1 84 ? 32.224 -9.540 -39.755 1.00 57.34 84 VAL A O 1
ATOM 651 N N . GLU A 1 85 ? 30.644 -11.067 -39.339 1.00 55.31 85 GLU A N 1
ATOM 652 C CA . GLU A 1 85 ? 31.434 -12.226 -39.808 1.00 55.31 85 GLU A CA 1
ATOM 653 C C . GLU A 1 85 ? 30.866 -12.897 -41.080 1.00 55.31 85 GLU A C 1
ATOM 655 O O . GLU A 1 85 ? 30.684 -14.107 -41.118 1.00 55.31 85 GLU A O 1
ATOM 660 N N . GLU A 1 86 ? 30.656 -12.151 -42.171 1.00 53.22 86 GLU A N 1
ATOM 661 C CA . GLU A 1 86 ? 30.653 -12.728 -43.532 1.00 53.22 86 GLU A CA 1
ATOM 662 C C . GLU A 1 86 ? 31.312 -11.775 -44.559 1.00 53.22 86 GLU A C 1
ATOM 664 O O . GLU A 1 86 ? 30.626 -11.087 -45.312 1.00 53.22 86 GLU A O 1
ATOM 669 N N . GLU A 1 87 ? 32.653 -11.761 -44.631 1.00 47.94 87 GLU A N 1
ATOM 670 C CA . GLU A 1 87 ? 33.425 -11.370 -45.836 1.00 47.94 87 GLU A CA 1
ATOM 671 C C . GLU A 1 87 ? 34.638 -12.287 -46.077 1.00 47.94 87 GLU A C 1
ATOM 673 O O . GLU A 1 87 ? 35.403 -12.562 -45.123 1.00 47.94 87 GLU A O 1
#

pLDDT: mean 78.09, std 12.27, range [47.94, 92.0]

Foldseek 3Di:
DDWDKDWDWDDDPVDIDIDIDIGPLDDDDPPHDPVSVVSSVVSVVVVVVVSVVVVVVVVVVVVVVVVVVVVVVVCVVVVVVVVPPDD

InterPro domains:
  IPR014849 EKC/KEOPS complex, subunit Gon7 [PF08738] (29-85)

Radius of gyration: 23.31 Å; chains: 1; bounding box: 49×24×70 Å